Protein AF-A0A352WTS1-F1 (afdb_monomer)

Foldseek 3Di:
DPDDDDDCPLVVVLPDDPVLVVLVVVLVVCCVPPCVVCVVVSVVSVVVSCVVGPNPD

pLDDT: mean 95.8, std 6.59, range [59.38, 98.56]

Radius of gyration: 12.33 Å; Cα contacts (8 Å, |Δi|>4): 21; chains: 1; bounding box: 29×24×29 Å

Solvent-accessible surface area (backbone atoms only — not comparable to full-atom values): 3586 Å² total; per-residue (Å²): 132,98,78,85,90,85,82,58,68,71,50,47,78,41,69,53,51,74,74,54,48,55,54,52,51,52,41,52,50,39,53,76,75,42,35,92,85,35,48,68,61,39,52,51,55,51,52,51,52,49,65,77,39,57,87,82,128

Mean predicted aligned error: 2.73 Å

Sequence (57 aa):
TSGIRIGTPAVTSRGFDVADMEIIADCIRKTATSFEATADEVRFAVAALCKKHPLYS

Structure (mmCIF, N/CA/C/O backb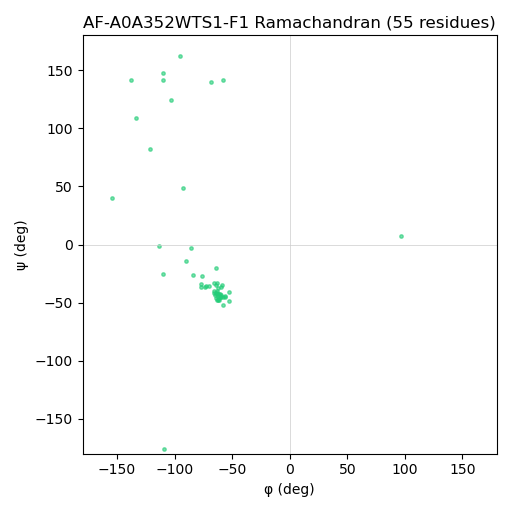one):
data_AF-A0A352WTS1-F1
#
_entry.id   AF-A0A352WTS1-F1
#
loop_
_atom_site.group_PDB
_atom_site.id
_atom_site.type_symbol
_atom_site.label_atom_id
_atom_site.label_alt_id
_atom_site.label_comp_id
_atom_site.label_asym_id
_atom_site.label_entity_id
_atom_site.label_seq_id
_atom_site.pdbx_PDB_ins_code
_atom_site.Cartn_x
_atom_site.Cartn_y
_atom_site.Cartn_z
_atom_site.occupancy
_atom_site.B_iso_or_equiv
_atom_site.auth_seq_id
_atom_site.auth_comp_id
_atom_site.auth_asym_id
_atom_site.auth_atom_id
_atom_site.pdbx_PDB_model_num
ATOM 1 N N . THR A 1 1 ? 20.831 -13.548 2.687 1.00 59.38 1 THR A N 1
ATOM 2 C CA . THR A 1 1 ? 19.596 -13.442 1.878 1.00 59.38 1 THR A CA 1
ATOM 3 C C . THR A 1 1 ? 19.060 -12.029 2.003 1.00 59.38 1 THR A C 1
ATOM 5 O O . THR A 1 1 ? 18.886 -11.565 3.119 1.00 59.38 1 THR A O 1
ATOM 8 N N . SER A 1 2 ? 18.859 -11.321 0.888 1.00 90.31 2 SER A N 1
ATOM 9 C CA . SER A 1 2 ? 18.560 -9.873 0.851 1.00 90.31 2 SER A CA 1
ATOM 10 C C . SER A 1 2 ? 17.052 -9.571 0.833 1.00 90.31 2 SER A C 1
ATOM 12 O O . SER A 1 2 ? 16.571 -8.853 -0.037 1.00 90.31 2 SER A O 1
ATOM 14 N N . GLY A 1 3 ? 16.288 -10.195 1.735 1.00 94.31 3 GLY A N 1
ATOM 15 C CA . GLY A 1 3 ? 14.826 -10.062 1.793 1.00 94.31 3 GLY A CA 1
ATOM 16 C C . GLY A 1 3 ? 14.342 -9.005 2.788 1.00 94.31 3 GLY A C 1
ATOM 17 O O . GLY A 1 3 ? 15.066 -8.630 3.709 1.00 94.31 3 GLY A O 1
ATOM 18 N N . ILE A 1 4 ? 13.086 -8.578 2.632 1.00 95.25 4 ILE A N 1
ATOM 19 C CA . ILE A 1 4 ? 12.377 -7.706 3.580 1.00 95.25 4 ILE A CA 1
ATOM 20 C C . ILE A 1 4 ? 11.262 -8.480 4.293 1.00 95.25 4 ILE A C 1
ATOM 22 O O . ILE A 1 4 ? 10.644 -9.370 3.711 1.00 95.25 4 ILE A O 1
ATOM 26 N N . ARG A 1 5 ? 10.987 -8.133 5.555 1.00 96.56 5 ARG A N 1
ATOM 27 C CA . ARG A 1 5 ? 9.852 -8.667 6.321 1.00 96.56 5 ARG A CA 1
ATOM 28 C C . ARG A 1 5 ? 8.744 -7.622 6.375 1.00 96.56 5 ARG A C 1
ATOM 30 O O . ARG A 1 5 ? 8.979 -6.516 6.852 1.00 96.56 5 ARG A O 1
ATOM 37 N N . ILE A 1 6 ? 7.546 -7.992 5.935 1.00 96.62 6 ILE A N 1
ATOM 38 C CA . ILE A 1 6 ? 6.361 -7.125 5.911 1.00 96.62 6 ILE A CA 1
ATOM 39 C C . ILE A 1 6 ? 5.363 -7.619 6.965 1.00 96.62 6 ILE A C 1
ATOM 41 O O . ILE A 1 6 ? 5.215 -8.825 7.157 1.00 96.62 6 ILE A O 1
ATOM 45 N N . GLY A 1 7 ? 4.697 -6.695 7.660 1.00 96.81 7 GLY A N 1
ATOM 46 C CA . GLY A 1 7 ? 3.659 -7.003 8.643 1.00 96.81 7 GLY A CA 1
ATOM 47 C C . GLY A 1 7 ? 2.465 -6.060 8.517 1.00 96.81 7 GLY A C 1
ATOM 48 O O . GLY A 1 7 ? 2.635 -4.865 8.290 1.00 96.81 7 GLY A O 1
ATOM 49 N N . THR A 1 8 ? 1.262 -6.602 8.689 1.00 97.75 8 THR A N 1
ATOM 50 C CA . THR A 1 8 ? -0.019 -5.883 8.629 1.00 97.75 8 THR A CA 1
ATOM 51 C C . THR A 1 8 ? -0.556 -5.285 9.945 1.00 97.75 8 THR A C 1
ATOM 53 O O . THR A 1 8 ? -1.431 -4.428 9.837 1.00 97.75 8 THR A O 1
ATOM 56 N N . PRO A 1 9 ? -0.076 -5.612 11.174 1.00 98.00 9 PRO A N 1
ATOM 57 C CA . PRO A 1 9 ? -0.731 -5.145 12.403 1.00 98.00 9 PRO A CA 1
ATOM 58 C C . PRO A 1 9 ? -0.978 -3.633 12.485 1.00 98.00 9 PRO A C 1
ATOM 60 O O . PRO A 1 9 ? -2.052 -3.211 12.897 1.00 98.00 9 PRO A O 1
ATOM 63 N N . ALA A 1 10 ? -0.021 -2.806 12.051 1.00 97.31 10 ALA A N 1
ATOM 64 C CA . ALA A 1 10 ? -0.151 -1.349 12.123 1.00 97.31 10 ALA A CA 1
ATOM 65 C C . ALA A 1 10 ? -1.268 -0.800 11.219 1.00 97.31 10 ALA A C 1
ATOM 67 O O . ALA A 1 10 ? -2.015 0.084 11.628 1.00 97.31 10 ALA A O 1
ATOM 68 N N . VAL A 1 11 ? -1.387 -1.320 9.995 1.00 97.50 11 VAL A N 1
ATOM 69 C CA . VAL A 1 11 ? -2.401 -0.869 9.032 1.00 97.50 11 VAL A CA 1
ATOM 70 C C . VAL A 1 11 ? -3.779 -1.432 9.374 1.00 97.50 11 VAL A C 1
ATOM 72 O O . VAL A 1 11 ? -4.763 -0.705 9.287 1.00 97.50 11 VAL A O 1
ATOM 75 N N . THR A 1 12 ? -3.855 -2.671 9.870 1.00 96.81 12 THR A N 1
ATOM 76 C CA . THR A 1 12 ? -5.116 -3.265 10.338 1.00 96.81 12 THR A CA 1
ATOM 77 C C . THR A 1 12 ? -5.680 -2.510 11.542 1.00 96.81 12 THR A C 1
ATOM 79 O O . THR A 1 12 ? -6.851 -2.145 11.528 1.00 96.81 12 THR A O 1
ATOM 82 N N . SER A 1 13 ? -4.856 -2.175 12.545 1.00 96.12 13 SER A N 1
ATOM 83 C CA . SER A 1 13 ? -5.297 -1.349 13.684 1.00 96.12 13 SER A CA 1
ATOM 84 C C . SER A 1 13 ? -5.710 0.071 13.283 1.00 96.12 13 SER A C 1
ATOM 86 O O . SER A 1 13 ? -6.438 0.726 14.020 1.00 96.12 13 SER A O 1
ATOM 88 N N . ARG A 1 14 ? -5.259 0.546 12.115 1.00 96.94 14 ARG A N 1
ATOM 89 C CA . ARG A 1 14 ? -5.635 1.837 11.524 1.00 96.94 14 ARG A CA 1
ATOM 90 C C . ARG A 1 14 ? -6.926 1.766 10.688 1.00 96.94 14 ARG A C 1
ATOM 92 O O . ARG A 1 14 ? -7.365 2.790 10.182 1.00 96.94 14 ARG A O 1
ATOM 99 N N . GLY A 1 15 ? -7.531 0.587 10.530 1.00 96.75 15 GLY A N 1
ATOM 100 C CA . GLY A 1 15 ? -8.789 0.404 9.795 1.00 96.75 15 GLY A CA 1
ATOM 101 C C . GLY A 1 15 ? -8.642 -0.040 8.338 1.00 96.75 15 GLY A C 1
ATOM 102 O O . GLY A 1 15 ? -9.646 -0.111 7.636 1.00 96.75 15 GLY A O 1
ATOM 103 N N . PHE A 1 16 ? -7.430 -0.370 7.878 1.00 98.12 16 PHE A N 1
ATOM 104 C CA . PHE A 1 16 ? -7.233 -0.896 6.525 1.00 98.12 16 PHE A CA 1
ATOM 105 C C . PHE A 1 16 ? -7.840 -2.295 6.385 1.00 98.12 16 PHE A C 1
ATOM 107 O O . PHE A 1 16 ? -7.677 -3.146 7.265 1.00 98.12 16 PHE A O 1
ATOM 114 N N . ASP A 1 17 ? -8.467 -2.538 5.237 1.00 97.75 17 ASP A N 1
ATOM 115 C CA . ASP A 1 17 ? -9.124 -3.798 4.899 1.00 97.75 17 ASP A CA 1
ATOM 116 C C . ASP A 1 17 ? -8.363 -4.598 3.821 1.00 97.75 17 ASP A C 1
ATOM 118 O O . ASP A 1 17 ? -7.256 -4.250 3.404 1.00 97.75 17 ASP A O 1
ATOM 122 N N . VAL A 1 18 ? -8.949 -5.721 3.389 1.00 97.94 18 VAL A N 1
ATOM 123 C CA . VAL A 1 18 ? -8.363 -6.608 2.368 1.00 97.94 18 VAL A CA 1
ATOM 124 C C . VAL A 1 18 ? -8.205 -5.899 1.019 1.00 97.94 18 VAL A C 1
ATOM 126 O O . VAL A 1 18 ? -7.192 -6.101 0.355 1.00 97.94 18 VAL A O 1
ATOM 129 N N . ALA A 1 19 ? -9.150 -5.039 0.632 1.00 98.06 19 ALA A N 1
ATOM 130 C CA . ALA A 1 19 ? -9.083 -4.313 -0.634 1.00 98.06 19 ALA A CA 1
ATOM 131 C C . ALA A 1 19 ? -7.968 -3.255 -0.609 1.00 98.06 19 ALA A C 1
ATOM 133 O O . ALA A 1 19 ? -7.254 -3.071 -1.595 1.00 98.06 19 ALA A O 1
ATOM 134 N N . ASP A 1 20 ? -7.741 -2.609 0.537 1.00 98.25 20 ASP A N 1
ATOM 135 C CA . ASP A 1 20 ? -6.597 -1.713 0.708 1.00 98.25 20 ASP A CA 1
ATOM 136 C C . ASP A 1 20 ? -5.257 -2.465 0.602 1.00 98.25 20 ASP A C 1
ATOM 138 O O . ASP A 1 20 ? -4.283 -1.929 0.063 1.00 98.25 20 ASP A O 1
ATOM 142 N N . MET A 1 21 ? -5.193 -3.716 1.083 1.00 98.25 21 MET A N 1
ATOM 143 C CA . MET A 1 21 ? -3.981 -4.539 0.981 1.00 98.25 21 MET A CA 1
ATOM 144 C C . MET A 1 21 ? -3.624 -4.900 -0.464 1.00 98.25 21 MET A C 1
ATOM 146 O O . MET A 1 21 ? -2.435 -4.978 -0.776 1.00 98.25 21 MET A O 1
ATOM 150 N N . GLU A 1 22 ? -4.602 -5.082 -1.355 1.00 98.38 22 GLU A N 1
ATOM 151 C CA . GLU A 1 22 ? -4.337 -5.321 -2.783 1.00 98.38 22 GLU A CA 1
ATOM 152 C C . GLU A 1 22 ? -3.606 -4.131 -3.420 1.00 98.38 22 GLU A C 1
ATOM 154 O O . GLU A 1 22 ? -2.609 -4.306 -4.124 1.00 98.38 22 GLU A O 1
ATOM 159 N N . ILE A 1 23 ? -4.038 -2.910 -3.090 1.00 98.31 23 ILE A N 1
ATOM 160 C CA . ILE A 1 23 ? -3.395 -1.674 -3.555 1.00 98.31 23 ILE A CA 1
ATOM 161 C C . ILE A 1 23 ? -1.976 -1.565 -2.979 1.00 98.31 23 ILE A C 1
ATOM 163 O O . ILE A 1 23 ? -1.032 -1.250 -3.703 1.00 98.31 23 ILE A O 1
ATOM 167 N N . ILE A 1 24 ? -1.792 -1.866 -1.688 1.00 98.38 24 ILE A N 1
ATOM 168 C CA . ILE A 1 24 ? -0.463 -1.873 -1.053 1.00 98.38 24 ILE A CA 1
ATOM 169 C C . ILE A 1 24 ? 0.467 -2.889 -1.732 1.00 98.38 24 ILE A C 1
ATOM 171 O O . ILE A 1 24 ? 1.633 -2.574 -1.978 1.00 98.38 24 ILE A O 1
ATOM 175 N N . ALA A 1 25 ? -0.025 -4.086 -2.058 1.00 98.19 25 ALA A N 1
ATOM 176 C CA . ALA A 1 25 ? 0.764 -5.117 -2.725 1.00 98.19 25 ALA A CA 1
ATOM 177 C C . ALA A 1 25 ? 1.231 -4.669 -4.120 1.00 98.19 25 ALA A C 1
ATOM 179 O O . ALA A 1 25 ? 2.406 -4.848 -4.457 1.00 98.19 25 ALA A O 1
ATOM 180 N N . ASP A 1 26 ? 0.359 -4.032 -4.908 1.00 98.31 26 ASP A N 1
ATOM 181 C CA . ASP A 1 26 ? 0.742 -3.481 -6.212 1.00 98.31 26 ASP A CA 1
ATOM 182 C C . ASP A 1 26 ? 1.745 -2.324 -6.077 1.00 98.31 26 ASP A C 1
ATOM 184 O O . ASP A 1 26 ? 2.741 -2.287 -6.803 1.00 98.31 26 ASP A O 1
ATOM 188 N N . CYS A 1 27 ? 1.567 -1.443 -5.087 1.00 98.38 27 CYS A N 1
ATOM 189 C CA . CYS A 1 27 ? 2.539 -0.396 -4.762 1.00 98.38 27 CYS A CA 1
ATOM 190 C C . CYS A 1 27 ? 3.926 -0.972 -4.428 1.00 98.38 27 CY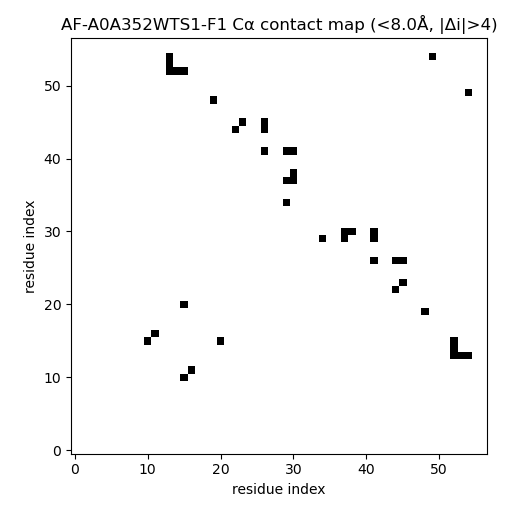S A C 1
ATOM 192 O O . CYS A 1 27 ? 4.939 -0.476 -4.931 1.00 98.38 27 CYS A O 1
ATOM 194 N N . ILE A 1 28 ? 3.990 -2.031 -3.610 1.00 98.12 28 ILE A N 1
ATOM 195 C CA . ILE A 1 28 ? 5.245 -2.716 -3.260 1.00 98.12 28 ILE A CA 1
ATOM 196 C C . ILE A 1 28 ? 5.890 -3.312 -4.512 1.00 98.12 28 ILE A C 1
ATOM 198 O O . ILE A 1 28 ? 7.079 -3.099 -4.744 1.00 98.12 28 ILE A O 1
ATOM 202 N N . ARG A 1 29 ? 5.112 -4.016 -5.344 1.00 98.00 29 ARG A N 1
ATOM 203 C CA . ARG A 1 29 ? 5.597 -4.607 -6.597 1.00 98.00 29 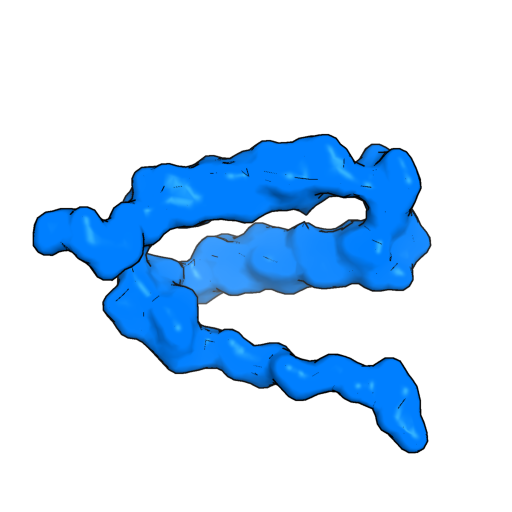ARG A CA 1
ATOM 204 C C . ARG A 1 29 ? 6.173 -3.538 -7.527 1.00 98.00 29 ARG A C 1
ATOM 206 O O . ARG A 1 29 ? 7.313 -3.676 -7.953 1.00 98.00 29 ARG A O 1
ATOM 213 N N . LYS A 1 30 ? 5.423 -2.464 -7.798 1.00 98.06 30 LYS A N 1
ATOM 214 C CA . LYS A 1 30 ? 5.851 -1.335 -8.645 1.00 98.06 30 LYS A CA 1
ATOM 215 C C . LYS A 1 30 ? 7.148 -0.707 -8.142 1.00 98.06 30 LYS A C 1
ATOM 217 O O . LYS A 1 30 ? 8.086 -0.520 -8.913 1.00 98.06 30 LYS A O 1
ATOM 222 N N . THR A 1 31 ? 7.236 -0.486 -6.832 1.00 97.56 31 THR A N 1
ATOM 223 C CA . THR A 1 31 ? 8.445 0.043 -6.185 1.00 97.56 31 THR A CA 1
ATOM 224 C C . THR A 1 31 ? 9.637 -0.905 -6.331 1.00 97.56 31 THR A C 1
ATOM 226 O O . THR A 1 31 ? 10.748 -0.451 -6.571 1.00 97.56 31 THR A O 1
ATOM 229 N N . ALA A 1 32 ? 9.429 -2.217 -6.213 1.00 96.44 32 ALA A N 1
ATOM 230 C CA . ALA A 1 32 ? 10.506 -3.199 -6.311 1.00 96.44 32 ALA A CA 1
ATOM 231 C C . ALA A 1 32 ? 10.983 -3.456 -7.751 1.00 96.44 32 ALA A C 1
ATOM 233 O O . ALA A 1 32 ? 12.131 -3.856 -7.937 1.00 96.44 32 ALA A O 1
ATOM 234 N N . THR A 1 33 ? 10.125 -3.269 -8.761 1.00 97.00 33 THR A N 1
ATOM 235 C CA . THR A 1 33 ? 10.439 -3.652 -10.149 1.00 97.00 33 THR A CA 1
ATOM 236 C C . THR A 1 33 ? 10.664 -2.483 -11.101 1.00 97.00 3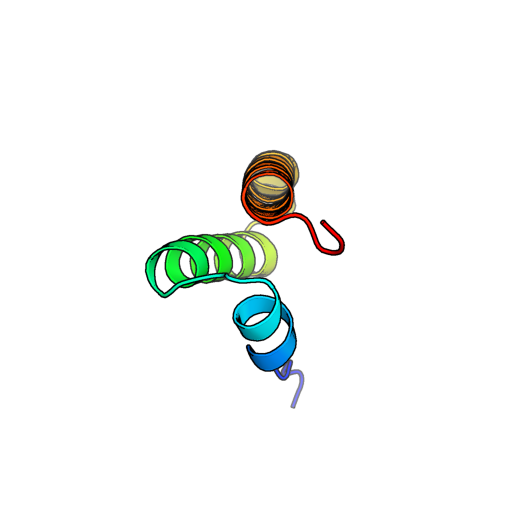3 THR A C 1
ATOM 238 O O . THR A 1 33 ? 11.278 -2.679 -12.148 1.00 97.00 33 THR A O 1
ATOM 241 N N . SER A 1 34 ? 10.099 -1.300 -10.835 1.00 95.50 34 SER A N 1
ATOM 242 C CA . SER A 1 34 ? 10.033 -0.206 -11.823 1.00 95.50 34 SER A CA 1
ATOM 243 C C . SER A 1 34 ? 9.930 1.181 -11.176 1.00 95.50 34 SER A C 1
ATOM 245 O O . SER A 1 34 ? 9.179 2.033 -11.652 1.00 95.50 34 SER A O 1
ATOM 247 N N . PHE A 1 35 ? 10.671 1.407 -10.087 1.00 94.19 35 PHE A N 1
ATOM 248 C CA . PHE A 1 35 ? 10.509 2.581 -9.228 1.00 94.19 35 PHE A CA 1
ATOM 249 C C . PHE A 1 35 ? 10.548 3.913 -9.981 1.00 94.19 35 PHE A C 1
ATOM 251 O O . PHE A 1 35 ? 9.649 4.728 -9.799 1.00 94.19 35 PHE A O 1
ATOM 258 N N . GLU A 1 36 ? 11.530 4.128 -10.854 1.00 96.12 36 GLU A N 1
ATOM 259 C CA . GLU A 1 36 ? 11.716 5.386 -11.585 1.00 96.12 36 GLU A CA 1
ATOM 260 C C . GLU A 1 36 ? 10.496 5.747 -12.441 1.00 96.12 36 GLU A C 1
ATOM 262 O O . GLU A 1 36 ? 10.153 6.920 -12.557 1.00 96.12 36 GLU A O 1
ATOM 267 N N . ALA A 1 37 ? 9.815 4.745 -13.004 1.00 97.00 37 ALA A N 1
ATOM 268 C CA . ALA A 1 37 ? 8.630 4.943 -13.834 1.00 97.00 37 ALA A CA 1
ATOM 269 C C . ALA A 1 37 ? 7.338 5.080 -13.013 1.00 97.00 37 ALA A C 1
ATOM 271 O O . ALA A 1 37 ? 6.380 5.691 -13.479 1.00 97.00 37 ALA A O 1
ATOM 272 N N . THR A 1 38 ? 7.288 4.506 -11.806 1.00 97.94 38 THR A N 1
ATOM 273 C CA . THR A 1 38 ? 6.046 4.385 -11.021 1.00 97.94 38 THR A CA 1
ATOM 274 C C . THR A 1 38 ? 6.031 5.207 -9.733 1.00 97.94 38 THR A C 1
ATOM 276 O O . THR A 1 38 ? 5.049 5.159 -8.995 1.00 97.94 38 THR A O 1
ATOM 279 N N . ALA A 1 39 ? 7.105 5.931 -9.406 1.00 97.75 39 ALA A N 1
ATOM 280 C CA . ALA A 1 39 ? 7.268 6.563 -8.096 1.00 97.75 39 ALA A CA 1
ATOM 281 C C . ALA A 1 39 ? 6.113 7.511 -7.735 1.00 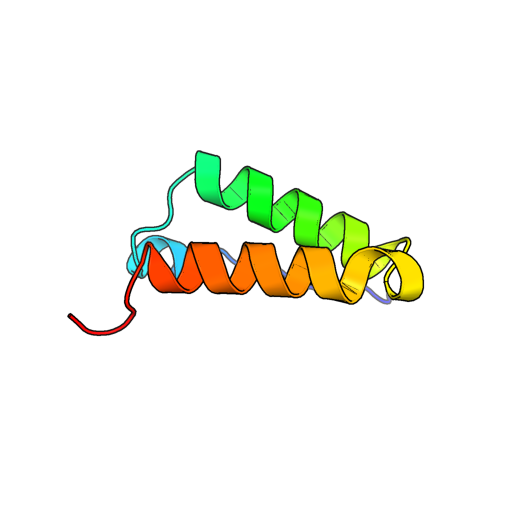97.75 39 ALA A C 1
ATOM 283 O O . ALA A 1 39 ? 5.606 7.459 -6.614 1.00 97.75 39 ALA A O 1
ATOM 284 N N . ASP A 1 40 ? 5.672 8.351 -8.671 1.00 98.31 40 ASP A N 1
ATOM 285 C CA . ASP A 1 40 ? 4.607 9.326 -8.408 1.00 98.31 40 ASP A CA 1
ATOM 286 C C . ASP A 1 40 ? 3.228 8.674 -8.294 1.00 98.31 40 ASP A C 1
ATOM 288 O O . ASP A 1 40 ? 2.439 9.051 -7.427 1.00 98.31 40 ASP A O 1
ATOM 292 N N . GLU A 1 41 ? 2.969 7.634 -9.087 1.00 97.75 41 GLU A N 1
ATOM 293 C CA . GLU A 1 41 ? 1.753 6.827 -8.979 1.00 97.75 41 GLU A CA 1
ATOM 294 C C . GLU A 1 41 ? 1.662 6.151 -7.602 1.00 97.75 41 GLU A C 1
ATOM 296 O O . GLU A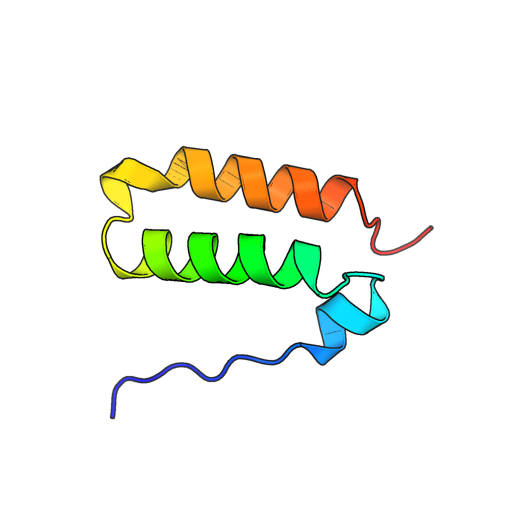 1 41 ? 0.643 6.253 -6.916 1.00 97.75 41 GLU A O 1
ATOM 301 N N . VAL A 1 42 ? 2.754 5.518 -7.158 1.00 98.50 42 VAL A N 1
ATOM 302 C CA . VAL A 1 42 ? 2.829 4.866 -5.844 1.00 98.50 42 VAL A CA 1
ATOM 303 C C . VAL A 1 42 ? 2.619 5.884 -4.724 1.00 98.50 42 VAL A C 1
ATOM 305 O O . VAL A 1 42 ? 1.836 5.637 -3.805 1.00 98.50 42 VAL A O 1
ATOM 308 N N . ARG A 1 43 ? 3.273 7.051 -4.794 1.00 98.50 43 ARG A N 1
ATOM 309 C CA . ARG A 1 43 ? 3.095 8.123 -3.799 1.00 98.50 43 ARG A CA 1
ATOM 310 C C . ARG A 1 43 ? 1.648 8.595 -3.734 1.00 98.50 43 ARG A C 1
ATOM 312 O O . ARG A 1 43 ? 1.123 8.761 -2.633 1.00 98.50 43 ARG A O 1
ATOM 319 N N . PHE A 1 44 ? 1.001 8.784 -4.883 1.00 98.56 44 PHE A N 1
ATOM 320 C CA . PHE A 1 44 ? -0.397 9.197 -4.946 1.00 98.56 44 PHE A CA 1
ATOM 321 C C . PHE A 1 44 ? -1.329 8.150 -4.321 1.00 98.56 44 PHE A C 1
ATOM 323 O O . PHE A 1 44 ? -2.148 8.492 -3.466 1.00 98.56 44 PHE A O 1
ATOM 330 N N . ALA A 1 45 ? -1.162 6.873 -4.676 1.00 98.38 45 ALA A N 1
ATOM 331 C CA . ALA A 1 45 ? -1.962 5.779 -4.129 1.00 98.38 45 ALA A CA 1
ATOM 332 C C . ALA A 1 45 ? -1.800 5.650 -2.603 1.00 98.38 45 ALA A C 1
ATOM 334 O O . ALA A 1 45 ? -2.787 5.567 -1.870 1.00 98.38 45 ALA A O 1
ATOM 335 N N . VAL A 1 46 ? -0.562 5.713 -2.099 1.00 98.31 46 VAL A N 1
ATOM 336 C CA . VAL A 1 46 ? -0.280 5.663 -0.655 1.00 98.31 46 VAL A CA 1
ATOM 337 C C . VAL A 1 46 ? -0.874 6.871 0.075 1.00 98.31 46 VAL A C 1
ATOM 339 O O . VAL A 1 46 ? -1.459 6.713 1.149 1.00 98.31 46 VAL A O 1
ATOM 342 N N . ALA A 1 47 ? -0.771 8.077 -0.491 1.00 98.44 47 ALA A N 1
ATOM 343 C CA . ALA A 1 47 ? -1.362 9.277 0.099 1.00 98.44 47 ALA A CA 1
ATOM 344 C C . ALA A 1 47 ? -2.896 9.182 0.176 1.00 98.44 47 ALA A C 1
ATOM 346 O O . ALA A 1 47 ? -3.481 9.531 1.204 1.00 98.44 47 ALA A O 1
ATOM 347 N N . ALA A 1 48 ? -3.542 8.660 -0.871 1.00 98.25 48 ALA A N 1
ATOM 348 C CA . ALA A 1 48 ? -4.985 8.433 -0.895 1.00 98.25 48 ALA A CA 1
ATOM 349 C C . ALA A 1 48 ? -5.428 7.431 0.187 1.00 98.25 48 ALA A C 1
ATOM 35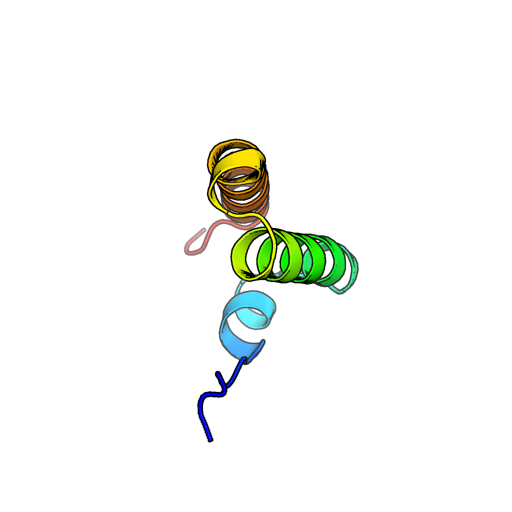1 O O . ALA A 1 48 ? -6.358 7.724 0.940 1.00 98.25 48 ALA A O 1
ATOM 352 N N . LEU A 1 49 ? -4.716 6.307 0.337 1.00 98.06 49 LEU A N 1
ATOM 353 C CA . LEU A 1 49 ? -4.963 5.321 1.397 1.00 98.06 49 LEU A CA 1
ATOM 354 C C . LEU A 1 49 ? -4.806 5.928 2.798 1.00 98.06 49 LEU A C 1
ATOM 356 O O . LEU A 1 49 ? -5.655 5.749 3.669 1.00 98.06 49 LEU A O 1
ATOM 360 N N . CYS A 1 50 ? -3.742 6.701 3.017 1.00 97.56 50 CYS A N 1
ATOM 361 C CA . CYS A 1 50 ? -3.514 7.377 4.291 1.00 97.56 50 CYS A CA 1
ATOM 362 C C . CYS A 1 50 ? -4.601 8.410 4.619 1.00 97.56 50 CYS A C 1
ATOM 364 O O . CYS A 1 50 ? -4.910 8.601 5.794 1.00 97.56 50 CYS A O 1
ATOM 366 N N . LYS A 1 51 ? -5.171 9.073 3.607 1.00 97.19 51 LYS A N 1
ATOM 367 C CA . LYS A 1 51 ? -6.282 10.015 3.781 1.00 97.19 51 LYS A CA 1
ATOM 368 C C . LYS A 1 51 ? -7.605 9.298 4.072 1.00 97.19 51 LYS A C 1
ATOM 370 O O . LYS A 1 51 ? -8.381 9.808 4.873 1.00 97.19 51 LYS A O 1
ATOM 375 N N . LYS A 1 52 ? -7.846 8.133 3.450 1.00 97.31 52 LYS A N 1
ATOM 376 C CA . LYS A 1 52 ? -9.012 7.266 3.715 1.00 97.31 52 LYS A CA 1
ATOM 377 C C . LYS A 1 52 ? -9.046 6.801 5.176 1.00 97.31 52 LYS A C 1
ATOM 379 O O . LYS A 1 52 ? -10.119 6.745 5.762 1.00 97.31 52 LYS A O 1
ATOM 384 N N . HIS A 1 53 ? -7.876 6.533 5.756 1.00 96.56 53 HIS A N 1
ATOM 385 C CA . HIS A 1 53 ? -7.726 5.992 7.109 1.00 96.56 53 HIS A CA 1
ATOM 386 C C . HIS A 1 53 ? -6.882 6.919 7.998 1.00 96.56 53 HIS A C 1
ATOM 388 O O . HIS A 1 53 ? -5.675 6.706 8.112 1.00 96.56 53 HIS A O 1
ATOM 394 N N . PRO A 1 54 ? -7.425 7.983 8.611 1.00 95.00 54 PRO A N 1
ATOM 395 C CA . PRO A 1 54 ? -6.669 8.836 9.535 1.00 95.00 54 PRO A CA 1
ATOM 396 C C . PRO A 1 54 ? -6.090 8.035 10.715 1.00 95.00 54 PRO A C 1
ATOM 398 O O . PRO A 1 54 ? -6.727 7.115 11.209 1.00 95.00 54 PRO A O 1
ATOM 401 N N . LEU A 1 55 ? -4.865 8.347 11.157 1.00 91.88 55 LEU A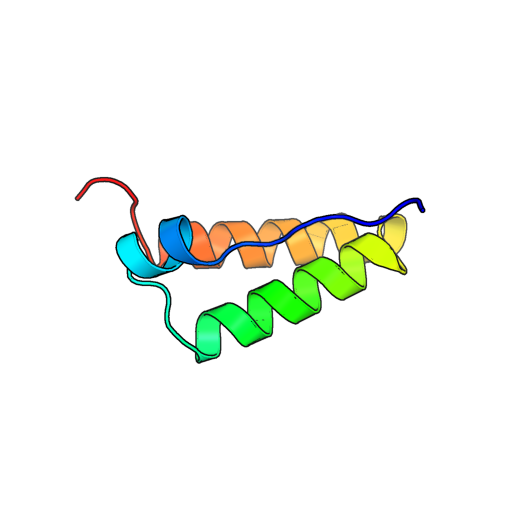 N 1
ATOM 402 C CA . LEU A 1 55 ? -4.200 7.577 12.226 1.00 91.88 55 LEU A CA 1
ATOM 403 C C . LEU A 1 55 ? -4.726 7.914 13.631 1.00 91.88 55 LEU A C 1
ATOM 405 O O . LEU A 1 55 ? -4.784 7.038 14.487 1.00 91.88 55 LEU A O 1
ATOM 409 N N . TYR A 1 56 ? -5.104 9.172 13.855 1.00 86.44 56 TYR A N 1
ATOM 41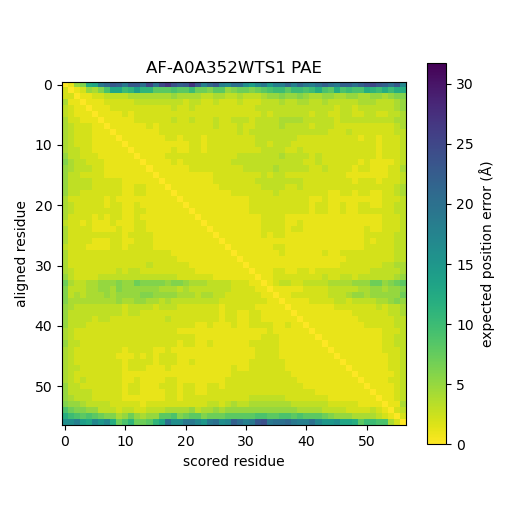0 C CA . TYR A 1 56 ? -5.696 9.652 15.099 1.00 86.44 56 TYR A CA 1
ATOM 411 C C . TYR A 1 56 ? -6.901 10.510 14.722 1.00 86.44 56 TYR A C 1
ATOM 413 O O . TYR A 1 56 ? -6.734 11.578 14.129 1.00 86.44 56 TYR A O 1
ATOM 421 N N . SER A 1 57 ? -8.093 9.989 14.992 1.00 67.19 57 SER A N 1
ATOM 422 C CA . SER A 1 57 ? -9.385 10.654 14.806 1.00 67.19 57 SER A CA 1
ATOM 423 C C . SER A 1 57 ? -10.034 10.905 16.153 1.00 67.19 57 SER A C 1
ATOM 425 O O . SER A 1 57 ? -9.999 9.948 16.961 1.00 67.19 57 SER A O 1
#

Secondary structure (DSSP, 8-state):
--------HHHHHTT--HHHHHHHHHHHHHHHHHHHHHHHHHHHHHHHHHHHS-S--